Protein AF-A0A2E1S8L3-F1 (afdb_monomer)

Nearest PDB structures (foldseek):
  4zlh-assembly1_A  TM=7.257E-01  e=9.910E-01  Escherichia coli O157:H7
  4i17-assembly1_A  TM=7.082E-01  e=2.226E+00  Bacteroides fragilis NCTC 9343
  9g8o-assembly1_B  TM=4.522E-01  e=8.430E-01  Homo sapiens
  8r0a-assembly1_N  TM=4.549E-01  e=4.252E+00  Homo sapiens

pLDDT: mean 93.47, std 6.81, range [60.38, 98.62]

Mean predicted aligned error: 7.12 Å

Sequence (166 aa):
MENEEKISFLKTLIVFYENNKTTLVVLATIVVLSILSLNYLNYHKKNENIKISEKYVKAGIYLTLNKKKDSRAILKEIIESHNKFYSILSLNTIIDNNLEKNNEEVLKLFEIVENTSKEKEQNNLIKLKKALFLIKISREEEGKIILNEIVSDDSIWKETASEILE

Radius of gyration: 27.08 Å; Cα contacts (8 Å, |Δi|>4): 135; chains: 1; bounding box: 54×27×84 Å

Foldseek 3Di:
DVVVVVVVVVVVVVVVCVVCVVVVVVVVVVVVVVVVVVVVVVVVVVVVVVVLVVLQVVLVVCVVVVVLVSSLVSLVVSLVVLDLPSLVVSLCVCVVSVSDPDLVVSVVSLVSNLVSDDDPQVNLVSLQVSLVSCVVVVNNVVSLVSLVVQLVDPYPCNVVSVVVND

Solvent-accessible surface area (backbone atoms only — not comparable to full-atom values): 8922 Å² total; per-residue (Å²): 105,77,70,55,53,53,54,50,52,52,51,53,51,51,55,51,44,69,78,38,45,68,61,52,53,53,52,51,50,51,53,53,52,51,54,52,50,54,52,51,54,51,52,53,56,51,53,50,52,51,55,52,50,53,46,52,52,51,23,50,52,26,47,78,70,68,36,47,69,63,15,42,52,47,32,51,55,39,34,76,63,53,38,72,62,57,14,53,52,27,52,50,52,35,58,80,65,61,56,65,84,53,65,70,59,54,52,52,51,49,54,52,40,51,74,42,46,85,48,70,67,62,33,51,52,52,48,50,52,49,18,55,50,29,40,75,71,75,38,43,70,64,12,50,53,50,29,51,55,40,47,75,38,103,44,94,56,18,64,63,32,48,65,72,71,110

Secondary structure (DSSP, 8-state):
-HHHHHHHHHHHHHHHHHHHHHHHHHHHHHHHHHHHHHHHHHHHHHHHHHHHHHHHHHHHHHHHTT-HHHHHHHHHHHHHTT-TTHHHHHHHHHHHTT----HHHHHHHHHHHHTT--SHHHHHHHHHHHHHHHHHTT-HHHHHHHHHHHHTS--TTHHHHHHHH-

Structure (mmCIF, N/CA/C/O backbone):
data_AF-A0A2E1S8L3-F1
#
_entry.id   AF-A0A2E1S8L3-F1
#
loop_
_atom_site.group_PDB
_atom_site.id
_atom_site.type_symbol
_atom_site.label_atom_id
_atom_site.label_alt_id
_atom_site.label_comp_id
_atom_site.label_asym_id
_atom_site.label_entity_id
_atom_site.label_seq_id
_atom_site.pdbx_PDB_ins_code
_atom_site.Cartn_x
_atom_site.Cartn_y
_atom_site.Cartn_z
_atom_site.occupancy
_atom_site.B_iso_or_equiv
_atom_site.auth_seq_id
_atom_site.auth_comp_id
_atom_site.auth_asym_id
_atom_site.auth_atom_id
_atom_site.pdbx_PDB_model_num
ATOM 1 N N . MET A 1 1 ? 8.941 -5.099 -66.841 1.00 60.38 1 MET A N 1
ATOM 2 C CA . MET A 1 1 ? 8.130 -4.269 -65.924 1.00 60.38 1 MET A CA 1
ATOM 3 C C . MET A 1 1 ? 8.388 -4.594 -64.453 1.00 60.38 1 MET A C 1
ATOM 5 O O . MET A 1 1 ? 9.184 -3.879 -63.869 1.00 60.38 1 MET A O 1
ATOM 9 N N . GLU A 1 2 ? 7.859 -5.672 -63.852 1.00 63.06 2 GLU A N 1
ATOM 10 C CA . GLU A 1 2 ? 8.008 -5.902 -62.388 1.00 63.06 2 GLU A CA 1
ATOM 11 C C . GLU A 1 2 ? 9.474 -6.047 -61.913 1.00 63.06 2 GLU A C 1
ATOM 13 O O . GLU A 1 2 ? 9.872 -5.502 -60.884 1.00 63.06 2 GLU A O 1
ATOM 18 N N . ASN A 1 3 ? 10.320 -6.736 -62.688 1.00 67.81 3 ASN A N 1
ATOM 19 C CA . ASN A 1 3 ? 11.750 -6.858 -62.373 1.00 67.81 3 ASN A CA 1
ATOM 20 C C . ASN A 1 3 ? 12.531 -5.549 -62.575 1.00 67.81 3 ASN A C 1
ATOM 22 O O . ASN A 1 3 ? 13.513 -5.315 -61.879 1.00 67.81 3 ASN A O 1
ATOM 26 N N . GLU A 1 4 ? 12.107 -4.688 -63.500 1.00 73.00 4 GLU A N 1
ATOM 27 C CA . GLU A 1 4 ? 12.782 -3.409 -63.765 1.00 73.00 4 GLU A CA 1
ATOM 28 C C . GLU A 1 4 ? 12.484 -2.386 -62.663 1.00 73.00 4 GLU A C 1
ATOM 30 O O . GLU A 1 4 ? 13.396 -1.684 -62.227 1.00 73.00 4 GLU A O 1
ATOM 35 N N . GLU A 1 5 ? 11.254 -2.367 -62.137 1.00 75.44 5 GLU A N 1
ATOM 36 C CA . GLU A 1 5 ? 10.894 -1.564 -60.960 1.00 75.44 5 GLU A CA 1
ATOM 37 C C . GLU A 1 5 ? 11.660 -2.003 -59.707 1.00 75.44 5 GLU A C 1
ATOM 39 O O . GLU A 1 5 ? 12.216 -1.160 -59.002 1.00 75.44 5 GLU A O 1
ATOM 44 N N . LYS A 1 6 ? 11.780 -3.316 -59.456 1.00 74.44 6 LYS A N 1
ATOM 45 C CA . LYS A 1 6 ? 12.584 -3.834 -58.333 1.00 74.44 6 LYS A CA 1
ATOM 46 C C . LYS A 1 6 ? 14.056 -3.426 -58.452 1.00 74.44 6 LYS A C 1
ATOM 48 O O . LYS A 1 6 ? 14.652 -2.993 -57.467 1.00 74.44 6 LYS A O 1
ATOM 53 N N . ILE A 1 7 ? 14.641 -3.511 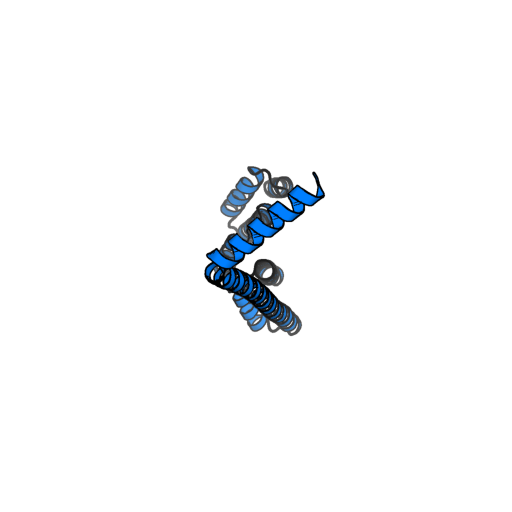-59.648 1.00 78.81 7 ILE A N 1
ATOM 54 C CA . ILE A 1 7 ? 16.035 -3.102 -59.897 1.00 78.81 7 ILE A CA 1
ATOM 55 C C . ILE A 1 7 ? 16.2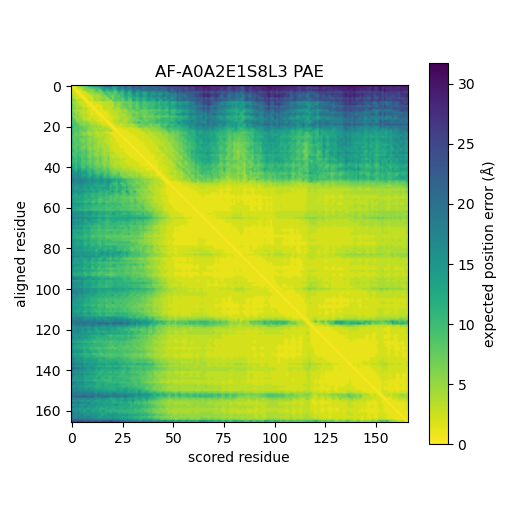16 -1.586 -59.704 1.00 78.81 7 ILE A C 1
ATOM 57 O O . ILE A 1 7 ? 17.219 -1.157 -59.129 1.00 78.81 7 ILE A O 1
ATOM 61 N N . SER A 1 8 ? 15.255 -0.773 -60.150 1.00 79.88 8 SER A N 1
ATOM 62 C CA . SER A 1 8 ? 15.247 0.681 -59.942 1.00 79.88 8 SER A CA 1
ATOM 63 C C . SER A 1 8 ? 15.186 1.041 -58.455 1.00 79.88 8 SER A C 1
ATOM 65 O O . SER A 1 8 ? 16.007 1.824 -57.975 1.00 79.88 8 SER A O 1
ATOM 67 N N . PHE A 1 9 ? 14.282 0.409 -57.709 1.00 81.25 9 PHE A N 1
ATOM 68 C CA . PHE A 1 9 ? 14.134 0.617 -56.272 1.00 81.25 9 PHE A CA 1
ATOM 69 C C . PHE A 1 9 ? 15.415 0.267 -55.497 1.00 81.25 9 PHE A C 1
ATOM 71 O O . PHE A 1 9 ? 15.861 1.039 -54.646 1.00 81.25 9 PHE A O 1
ATOM 78 N N . LEU A 1 10 ? 16.063 -0.853 -55.840 1.00 83.69 10 LEU A N 1
ATOM 79 C CA . LEU A 1 10 ? 17.333 -1.265 -55.233 1.00 83.69 10 LEU A CA 1
ATOM 80 C C . LEU A 1 10 ? 18.462 -0.259 -55.498 1.00 83.69 10 LEU A C 1
ATOM 82 O O . LEU A 1 10 ? 19.220 0.059 -54.584 1.00 83.69 10 LEU A O 1
ATOM 86 N N . LYS A 1 11 ? 18.563 0.290 -56.716 1.00 84.38 11 LYS A N 1
ATOM 87 C CA . LYS A 1 11 ? 19.553 1.337 -57.030 1.00 84.38 11 LYS A CA 1
ATOM 88 C C . LYS A 1 11 ? 19.322 2.602 -56.204 1.00 84.38 11 LYS A C 1
ATOM 90 O O . LYS A 1 11 ? 20.280 3.159 -55.675 1.00 84.38 11 LYS A O 1
ATOM 95 N N . THR A 1 12 ? 18.067 3.018 -56.043 1.00 84.81 12 THR A N 1
ATOM 96 C CA . THR A 1 12 ? 17.707 4.179 -55.214 1.00 84.81 12 THR A CA 1
ATOM 97 C C . THR A 1 12 ? 18.083 3.965 -53.745 1.00 84.81 12 THR A C 1
ATOM 99 O O . THR A 1 12 ? 18.622 4.873 -53.114 1.00 84.81 12 THR A O 1
ATOM 102 N N . LEU A 1 13 ? 17.883 2.755 -53.210 1.00 82.69 13 LEU A N 1
ATOM 103 C CA . LEU A 1 13 ? 18.305 2.392 -51.852 1.00 82.69 13 LEU A CA 1
ATOM 104 C C . LEU A 1 13 ? 19.826 2.438 -51.665 1.00 82.69 13 LEU A C 1
ATOM 106 O O . LEU A 1 13 ? 20.293 2.918 -50.633 1.00 82.69 13 LEU A O 1
ATOM 110 N N . ILE A 1 14 ? 20.596 1.968 -52.650 1.00 85.00 14 ILE A N 1
ATOM 111 C CA . ILE A 1 14 ? 22.066 1.991 -52.598 1.00 85.00 14 ILE A CA 1
ATOM 112 C C . ILE A 1 14 ? 22.574 3.437 -52.562 1.00 85.00 14 ILE A C 1
ATOM 114 O O . ILE A 1 14 ? 23.345 3.787 -51.671 1.00 85.00 14 ILE A O 1
ATOM 118 N N . VAL A 1 15 ? 22.080 4.296 -53.460 1.00 85.75 15 VAL A N 1
ATOM 119 C CA . VAL A 1 15 ? 22.450 5.724 -53.490 1.00 85.75 15 VAL A CA 1
ATOM 120 C C . VAL A 1 15 ? 22.061 6.421 -52.182 1.00 85.75 15 VAL A C 1
ATOM 122 O O . VAL A 1 15 ? 22.825 7.224 -51.645 1.00 85.75 15 VAL A O 1
ATOM 125 N N . PHE A 1 16 ? 20.894 6.091 -51.623 1.00 83.69 16 PHE A N 1
ATOM 126 C CA . PHE A 1 16 ? 20.459 6.626 -50.335 1.00 83.69 16 PHE A CA 1
ATOM 127 C C . PHE A 1 16 ? 21.372 6.190 -49.177 1.00 83.69 16 PHE A C 1
ATOM 129 O O . PHE A 1 16 ? 21.717 7.022 -48.334 1.00 83.69 16 PHE A O 1
ATOM 136 N N . TYR A 1 17 ? 21.781 4.917 -49.141 1.00 84.19 17 TYR A N 1
ATOM 137 C CA . TYR A 1 17 ? 22.707 4.395 -48.135 1.00 84.19 17 TYR A CA 1
ATOM 138 C C . TYR A 1 17 ? 24.078 5.069 -48.220 1.00 84.19 17 TYR A C 1
ATOM 140 O O . TYR A 1 17 ? 24.609 5.486 -47.192 1.00 84.19 17 TYR A O 1
ATOM 148 N N . GLU A 1 18 ? 24.637 5.219 -49.423 1.00 83.88 18 GLU A N 1
ATOM 149 C CA . GLU A 1 18 ? 25.948 5.851 -49.613 1.00 83.88 18 GLU A CA 1
ATOM 150 C C . GLU A 1 18 ? 25.944 7.322 -49.186 1.00 83.88 18 GLU A C 1
ATOM 152 O O . GLU A 1 18 ? 26.833 7.744 -48.444 1.00 83.88 18 GLU A O 1
ATOM 157 N N . ASN A 1 19 ? 24.900 8.072 -49.550 1.00 89.62 19 ASN A N 1
ATOM 158 C CA . ASN A 1 19 ? 24.783 9.492 -49.211 1.00 89.62 19 ASN A CA 1
ATOM 159 C C . ASN A 1 19 ? 24.536 9.748 -47.713 1.00 89.62 19 ASN A C 1
ATOM 161 O O . ASN A 1 19 ? 24.892 10.811 -47.210 1.00 89.62 19 ASN A O 1
ATOM 165 N N . ASN A 1 20 ? 23.938 8.793 -46.989 1.00 89.31 20 ASN A N 1
ATOM 166 C CA . ASN A 1 20 ? 23.521 8.968 -45.588 1.00 89.31 20 ASN A CA 1
ATOM 167 C C . ASN A 1 20 ? 24.220 8.011 -44.608 1.00 89.31 20 ASN A C 1
ATOM 169 O O . ASN A 1 20 ? 23.778 7.865 -43.466 1.00 89.31 20 ASN A O 1
ATOM 173 N N . LYS A 1 21 ? 25.312 7.358 -45.026 1.00 86.19 21 LYS A N 1
ATOM 174 C CA . LYS A 1 21 ? 25.967 6.264 -44.291 1.00 86.19 21 LYS A CA 1
ATOM 175 C C . LYS A 1 21 ? 26.261 6.596 -42.824 1.00 86.19 21 LYS A C 1
ATOM 177 O O . LYS A 1 21 ? 25.939 5.803 -41.943 1.00 86.19 21 LYS A O 1
ATOM 182 N N . THR A 1 22 ? 26.828 7.770 -42.545 1.00 87.75 22 THR A N 1
ATOM 183 C CA . THR A 1 22 ? 27.160 8.200 -41.174 1.00 87.75 22 THR A CA 1
ATOM 184 C C . THR A 1 22 ? 25.906 8.390 -40.322 1.00 87.75 22 THR A C 1
ATOM 186 O O . THR A 1 22 ? 25.843 7.882 -39.205 1.00 87.75 22 THR A O 1
ATOM 189 N N . THR A 1 23 ? 24.881 9.058 -40.860 1.00 89.62 23 THR A N 1
ATOM 190 C CA . THR A 1 23 ? 23.597 9.269 -40.174 1.00 89.62 23 THR A CA 1
ATOM 191 C C . THR A 1 23 ? 22.910 7.941 -39.864 1.00 89.62 23 THR A C 1
ATOM 193 O O . THR A 1 23 ? 22.410 7.757 -38.758 1.00 89.62 23 THR A O 1
ATOM 196 N N . LEU A 1 24 ? 22.941 6.986 -40.801 1.00 90.62 24 LEU A N 1
ATOM 197 C CA . LEU A 1 24 ? 22.378 5.648 -40.606 1.00 90.62 24 LEU A CA 1
ATOM 198 C C . LEU A 1 24 ? 23.114 4.863 -39.512 1.00 90.62 24 LEU A C 1
ATOM 200 O O . LEU A 1 24 ? 22.463 4.221 -38.691 1.00 90.62 24 LEU A O 1
ATOM 204 N N . VAL A 1 25 ? 24.448 4.947 -39.451 1.00 91.81 25 VAL A N 1
ATOM 205 C CA . VAL A 1 25 ? 25.243 4.310 -38.384 1.00 91.81 25 VAL A CA 1
ATOM 206 C C . VAL A 1 25 ? 24.945 4.935 -37.018 1.00 91.81 25 VAL A C 1
ATOM 208 O O . VAL A 1 25 ? 24.759 4.206 -36.040 1.00 91.81 25 VAL A O 1
ATOM 211 N N . VAL A 1 26 ? 24.845 6.265 -36.934 1.00 94.19 26 VAL A N 1
ATOM 212 C CA . VAL A 1 26 ? 24.477 6.962 -35.689 1.00 94.19 26 VAL A CA 1
ATOM 213 C C . VAL A 1 26 ? 23.071 6.559 -35.243 1.00 94.19 26 VAL A C 1
ATOM 215 O O . VAL A 1 26 ? 22.882 6.195 -34.084 1.00 94.19 26 VAL A O 1
ATOM 218 N N . LEU A 1 27 ? 22.102 6.543 -36.161 1.00 94.12 27 LEU A N 1
ATOM 219 C CA . LEU A 1 27 ? 20.727 6.142 -35.867 1.00 94.12 27 LEU A CA 1
ATOM 220 C C . LEU A 1 27 ? 20.653 4.685 -35.389 1.00 94.12 27 LEU A C 1
ATOM 222 O O . LEU A 1 27 ? 20.030 4.410 -34.366 1.00 94.12 27 LEU A O 1
ATOM 226 N N . ALA A 1 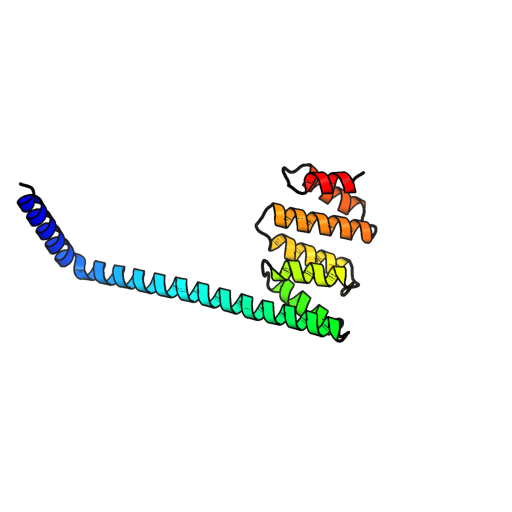28 ? 21.341 3.762 -36.067 1.00 93.31 28 ALA A N 1
ATOM 227 C CA . ALA A 1 28 ? 21.420 2.364 -35.647 1.00 93.31 28 ALA A CA 1
ATOM 228 C C . ALA A 1 28 ? 22.035 2.222 -34.244 1.00 93.31 28 ALA A C 1
ATOM 230 O O . ALA A 1 28 ? 21.533 1.456 -33.422 1.00 93.31 28 ALA A O 1
ATOM 231 N N . THR A 1 29 ? 23.073 3.006 -33.941 1.00 94.81 29 THR A N 1
ATOM 232 C CA . THR A 1 29 ? 23.710 3.020 -32.615 1.00 94.81 29 THR A CA 1
ATOM 233 C C . THR A 1 29 ? 22.738 3.497 -31.536 1.00 94.81 29 THR A C 1
ATOM 235 O O . THR A 1 29 ? 22.632 2.864 -30.487 1.00 94.81 29 THR A O 1
ATOM 238 N N . ILE A 1 30 ? 21.981 4.567 -31.802 1.00 96.62 30 ILE A N 1
ATOM 239 C CA . ILE A 1 30 ? 20.952 5.074 -30.883 1.00 96.62 30 ILE A CA 1
ATOM 240 C C . ILE A 1 30 ? 19.895 3.999 -30.625 1.00 96.62 30 ILE A C 1
ATOM 242 O O . ILE A 1 30 ? 19.576 3.741 -29.467 1.00 96.62 30 ILE A O 1
ATOM 246 N N . VAL A 1 31 ? 19.406 3.320 -31.669 1.00 96.44 31 VAL A N 1
ATOM 247 C CA . VAL A 1 31 ? 18.411 2.242 -31.534 1.00 96.44 31 VAL A CA 1
ATOM 248 C C . VAL A 1 31 ? 18.937 1.108 -30.649 1.00 96.44 31 VAL A C 1
ATOM 250 O O . VAL A 1 31 ? 18.232 0.668 -29.740 1.00 96.44 31 VAL A O 1
ATOM 253 N N . VAL A 1 32 ? 20.183 0.666 -30.853 1.00 96.88 32 VAL A N 1
ATOM 254 C CA . VAL A 1 32 ? 20.806 -0.377 -30.017 1.00 96.88 32 VAL A CA 1
ATOM 255 C C . VAL A 1 32 ? 20.913 0.077 -28.558 1.00 96.88 32 VAL A C 1
ATOM 257 O O . VAL A 1 32 ? 20.529 -0.669 -27.655 1.00 96.88 32 VAL A O 1
ATOM 260 N N . LEU A 1 33 ? 21.371 1.308 -28.310 1.00 96.69 33 LEU A N 1
ATOM 261 C CA . LEU A 1 33 ? 21.463 1.863 -26.957 1.00 96.69 33 LEU A CA 1
ATOM 262 C C . LEU A 1 33 ? 20.088 1.988 -26.288 1.00 96.69 33 LEU A C 1
ATOM 264 O O . LEU A 1 33 ? 19.958 1.667 -25.105 1.00 96.69 33 LEU A O 1
ATOM 268 N N . SER A 1 34 ? 19.050 2.387 -27.029 1.00 95.06 34 SER A N 1
ATOM 269 C CA . SER A 1 34 ? 17.676 2.438 -26.522 1.00 95.06 34 SER A CA 1
ATOM 270 C C . SER A 1 34 ? 17.178 1.053 -26.103 1.00 95.06 34 SER A C 1
ATOM 272 O O . SER A 1 34 ? 16.623 0.914 -25.014 1.00 95.06 34 SER A O 1
ATOM 274 N N . ILE A 1 35 ? 17.427 0.012 -26.905 1.00 95.88 35 ILE A N 1
ATOM 275 C CA . ILE A 1 35 ? 17.039 -1.367 -26.565 1.00 95.88 35 ILE A CA 1
ATOM 276 C C . ILE A 1 35 ? 17.762 -1.840 -25.296 1.00 95.88 35 ILE A C 1
ATOM 278 O O . ILE A 1 35 ? 17.126 -2.395 -24.397 1.00 95.88 35 ILE A O 1
ATOM 282 N N . LEU A 1 36 ? 19.074 -1.609 -25.189 1.00 95.75 36 LEU A N 1
ATOM 283 C CA . LEU A 1 36 ? 19.850 -1.977 -23.997 1.00 95.75 36 LEU A CA 1
ATOM 284 C C . LEU A 1 36 ? 19.349 -1.242 -22.746 1.00 95.75 36 LEU A C 1
ATOM 286 O O . LEU A 1 36 ? 19.168 -1.864 -21.698 1.00 95.75 36 LEU A O 1
ATOM 290 N N . SER A 1 37 ? 19.061 0.055 -22.869 1.00 93.88 37 SER A N 1
ATOM 291 C CA . SER A 1 37 ? 18.528 0.878 -21.780 1.00 93.88 37 SER A CA 1
ATOM 292 C C . SER A 1 37 ? 17.172 0.365 -21.283 1.00 93.88 37 SER A C 1
ATOM 294 O O . SER A 1 37 ? 16.997 0.162 -20.081 1.00 93.88 37 SER A O 1
ATOM 296 N N . LEU A 1 38 ? 16.236 0.058 -22.189 1.00 94.00 38 LEU A N 1
ATOM 297 C CA . LEU A 1 38 ? 14.923 -0.489 -21.825 1.00 94.00 38 LEU A CA 1
ATOM 298 C C . LEU A 1 38 ? 15.039 -1.829 -21.081 1.00 94.00 38 LEU A C 1
ATOM 300 O O . LEU A 1 38 ? 14.354 -2.047 -20.079 1.00 94.00 38 LEU A O 1
ATOM 304 N N . ASN A 1 39 ? 15.934 -2.715 -21.529 1.00 92.62 39 ASN A N 1
ATOM 305 C CA . ASN A 1 39 ? 16.183 -3.991 -20.854 1.00 92.62 39 ASN A CA 1
ATOM 306 C C . ASN A 1 39 ? 16.789 -3.800 -19.458 1.00 92.62 39 ASN A C 1
ATOM 308 O O . ASN A 1 39 ? 16.339 -4.441 -18.505 1.00 92.62 39 ASN A O 1
ATOM 312 N N . TYR A 1 40 ? 17.759 -2.895 -19.317 1.00 92.94 40 TYR A N 1
ATOM 313 C CA . TYR A 1 40 ? 18.359 -2.568 -18.025 1.00 92.94 40 TYR A CA 1
ATOM 314 C C . TYR A 1 40 ? 17.320 -2.023 -17.032 1.00 92.94 40 TYR A C 1
ATOM 316 O O . TYR A 1 40 ? 17.254 -2.490 -15.893 1.00 92.94 40 TYR A O 1
ATOM 324 N N . LEU A 1 41 ? 16.455 -1.101 -17.469 1.00 88.81 41 LEU A N 1
ATOM 325 C CA . LEU A 1 41 ? 15.378 -0.549 -16.639 1.00 88.81 41 LEU A CA 1
ATOM 326 C C . LEU A 1 41 ? 14.404 -1.638 -16.164 1.00 88.81 41 LEU A C 1
ATOM 328 O O . LEU A 1 41 ? 14.041 -1.683 -14.986 1.00 88.81 41 LEU A O 1
ATOM 332 N N . ASN A 1 42 ? 14.019 -2.556 -17.055 1.00 85.19 42 ASN A N 1
ATOM 333 C CA . ASN A 1 42 ? 13.151 -3.681 -16.706 1.00 85.19 42 ASN A CA 1
ATOM 334 C C . ASN A 1 42 ? 13.811 -4.633 -15.700 1.00 85.19 42 ASN A C 1
ATOM 336 O O . ASN A 1 42 ? 13.165 -5.059 -14.737 1.00 85.19 42 ASN A O 1
ATOM 340 N N . TYR A 1 43 ? 15.094 -4.944 -15.890 1.00 86.94 43 TYR A N 1
ATOM 341 C CA . TYR A 1 43 ? 15.858 -5.779 -14.966 1.00 86.94 43 TYR A CA 1
ATOM 342 C C . TYR A 1 43 ? 15.959 -5.141 -13.576 1.00 86.94 43 TYR A C 1
ATOM 344 O O . TYR A 1 43 ? 15.679 -5.798 -12.571 1.00 86.94 43 TYR A O 1
ATOM 352 N N . HIS A 1 44 ? 16.283 -3.847 -13.519 1.00 84.19 44 HIS A N 1
ATOM 353 C CA . HIS A 1 44 ? 16.378 -3.100 -12.267 1.00 84.19 44 HIS A CA 1
ATOM 354 C C . HIS A 1 44 ? 15.059 -3.143 -11.485 1.00 84.19 44 HIS A C 1
ATOM 356 O O . HIS A 1 44 ? 15.035 -3.551 -10.323 1.00 84.19 44 HIS A O 1
ATOM 362 N N . LYS A 1 45 ? 13.939 -2.835 -12.152 1.00 81.38 45 LYS A N 1
ATOM 363 C CA . LYS A 1 45 ? 12.598 -2.861 -11.549 1.00 81.38 45 LYS A CA 1
ATOM 364 C C . LYS A 1 45 ? 12.200 -4.253 -11.046 1.00 81.38 45 LYS A C 1
ATOM 366 O O . LYS A 1 45 ? 11.559 -4.383 -10.002 1.00 81.38 45 LYS A O 1
ATOM 371 N N . LYS A 1 46 ? 12.571 -5.315 -11.772 1.00 83.81 46 LYS A N 1
ATOM 372 C CA . LYS A 1 46 ? 12.339 -6.699 -11.330 1.00 83.81 46 LYS A CA 1
ATOM 373 C C . LYS A 1 46 ? 13.128 -7.009 -10.057 1.00 83.81 46 LYS A C 1
ATOM 375 O O . LYS A 1 46 ? 12.568 -7.590 -9.132 1.00 83.81 46 LYS A O 1
ATOM 380 N N . ASN A 1 47 ? 14.391 -6.598 -9.998 1.00 87.00 47 ASN A N 1
ATOM 381 C CA . ASN A 1 47 ? 15.253 -6.839 -8.845 1.00 87.00 47 ASN A CA 1
ATOM 382 C C . ASN A 1 47 ? 14.777 -6.090 -7.588 1.00 87.00 47 ASN A C 1
ATOM 384 O O . ASN A 1 47 ? 14.830 -6.634 -6.488 1.00 87.00 47 ASN A O 1
ATOM 388 N N . GLU A 1 48 ? 14.256 -4.870 -7.739 1.00 86.38 48 GLU A N 1
ATOM 389 C CA . GLU A 1 48 ? 13.627 -4.140 -6.630 1.00 86.38 48 GLU A CA 1
ATOM 390 C C . GLU A 1 48 ? 12.399 -4.871 -6.082 1.00 86.38 48 GLU A C 1
ATOM 392 O O . GLU A 1 48 ? 12.293 -5.064 -4.871 1.00 86.38 48 GLU A O 1
ATOM 397 N N . ASN A 1 49 ? 11.508 -5.355 -6.954 1.00 89.62 49 ASN A N 1
ATOM 398 C CA . ASN A 1 49 ? 10.343 -6.132 -6.521 1.00 89.62 49 ASN A CA 1
ATOM 399 C C . ASN A 1 49 ? 10.738 -7.419 -5.786 1.00 89.62 49 ASN A C 1
ATOM 401 O O . ASN A 1 49 ? 10.090 -7.765 -4.802 1.00 89.62 49 ASN A O 1
ATOM 405 N N . ILE A 1 50 ? 11.805 -8.101 -6.222 1.00 93.50 50 ILE A N 1
ATOM 406 C CA . ILE A 1 50 ? 12.333 -9.283 -5.525 1.00 93.50 50 ILE A CA 1
ATOM 407 C C . ILE A 1 50 ? 12.764 -8.901 -4.106 1.00 93.50 50 ILE A C 1
ATOM 409 O O . ILE A 1 50 ? 12.271 -9.490 -3.146 1.00 93.50 50 ILE A O 1
ATOM 413 N N . LYS A 1 51 ? 13.575 -7.850 -3.945 1.00 95.00 51 LYS A N 1
ATOM 414 C CA . LYS A 1 51 ? 14.020 -7.390 -2.618 1.00 95.00 51 LYS A CA 1
ATOM 415 C C . LYS A 1 51 ? 12.853 -7.003 -1.706 1.00 95.00 51 LYS A C 1
ATOM 417 O O . LYS A 1 51 ? 12.862 -7.332 -0.522 1.00 95.00 51 LYS A O 1
ATOM 422 N N . ILE A 1 52 ? 11.841 -6.312 -2.235 1.00 96.88 52 ILE A N 1
ATOM 423 C CA . ILE A 1 52 ? 10.644 -5.951 -1.461 1.00 96.88 52 ILE A CA 1
ATOM 424 C C . ILE A 1 52 ? 9.836 -7.201 -1.081 1.00 96.88 52 ILE A C 1
ATOM 426 O O . ILE A 1 52 ? 9.374 -7.302 0.056 1.00 96.88 52 ILE A O 1
ATOM 430 N N . SER A 1 53 ? 9.722 -8.183 -1.979 1.00 97.00 53 SER A N 1
ATOM 431 C CA . SER A 1 53 ? 9.048 -9.451 -1.680 1.00 97.00 53 SER A CA 1
ATOM 432 C C . SER A 1 53 ? 9.739 -10.231 -0.559 1.00 97.00 53 SER A C 1
ATOM 434 O O . SER A 1 53 ? 9.074 -10.713 0.356 1.00 97.00 53 SER A O 1
ATOM 436 N N . GLU A 1 54 ? 11.074 -10.280 -0.563 1.00 97.50 54 GLU A N 1
ATOM 437 C CA . GLU A 1 54 ? 11.871 -10.925 0.483 1.00 97.50 54 GLU A CA 1
ATOM 438 C C . GLU A 1 54 ? 11.692 -10.223 1.833 1.00 97.50 54 GLU A C 1
ATOM 440 O O . GLU A 1 54 ? 11.530 -10.886 2.861 1.00 97.50 54 GLU A O 1
ATOM 445 N N . LYS A 1 55 ? 11.650 -8.881 1.842 1.00 98.12 55 LYS A N 1
ATOM 446 C CA . LYS A 1 55 ? 11.316 -8.103 3.044 1.00 98.12 55 LYS A CA 1
ATOM 447 C C . LYS A 1 55 ? 9.924 -8.453 3.564 1.00 98.12 55 LYS A C 1
ATOM 449 O O . LYS A 1 55 ? 9.778 -8.695 4.760 1.00 98.12 55 LYS A O 1
ATOM 454 N N . TYR A 1 56 ? 8.923 -8.532 2.689 1.00 98.38 56 TYR A N 1
ATOM 455 C CA . TYR A 1 56 ? 7.558 -8.876 3.088 1.00 98.38 56 TYR A CA 1
ATOM 456 C C . TYR A 1 56 ? 7.489 -10.276 3.719 1.00 98.38 56 TYR A C 1
ATOM 458 O O . TYR A 1 56 ? 6.947 -10.441 4.813 1.00 98.38 56 TYR A O 1
ATOM 466 N N . VAL A 1 57 ? 8.131 -11.270 3.096 1.00 98.44 57 VAL A N 1
ATOM 467 C CA . VAL A 1 57 ? 8.241 -12.632 3.650 1.00 98.44 57 VAL A CA 1
ATOM 468 C C . VAL A 1 57 ? 8.947 -12.617 5.009 1.00 98.44 57 VAL A C 1
ATOM 470 O O . VAL A 1 57 ? 8.463 -13.222 5.967 1.00 98.44 57 VAL A O 1
ATOM 473 N N . LYS A 1 58 ? 10.054 -11.878 5.138 1.00 98.50 58 LYS A N 1
ATOM 474 C CA . LYS A 1 58 ? 10.788 -11.730 6.403 1.00 98.50 58 LYS A CA 1
ATOM 475 C C . LYS A 1 58 ? 9.931 -11.098 7.502 1.00 98.50 58 LYS A C 1
ATOM 477 O O . LYS A 1 58 ? 9.986 -11.550 8.646 1.00 98.50 58 LYS A O 1
ATOM 482 N N . ALA A 1 59 ? 9.122 -10.093 7.173 1.00 98.50 59 ALA A N 1
ATOM 483 C CA . ALA A 1 59 ? 8.179 -9.500 8.114 1.00 98.50 59 ALA A CA 1
ATOM 484 C C . ALA A 1 59 ? 7.133 -10.519 8.589 1.00 98.50 59 ALA A C 1
ATOM 486 O O . ALA A 1 59 ? 6.830 -10.556 9.784 1.00 98.50 59 ALA A O 1
ATOM 487 N N . GLY A 1 60 ? 6.642 -11.377 7.689 1.00 98.19 60 GLY A N 1
ATOM 488 C CA . GLY A 1 60 ? 5.772 -12.507 8.026 1.00 98.19 60 GLY A CA 1
ATOM 489 C C . GLY A 1 60 ? 6.442 -13.497 8.983 1.00 98.19 60 GLY A C 1
ATOM 490 O O . GLY A 1 60 ? 5.867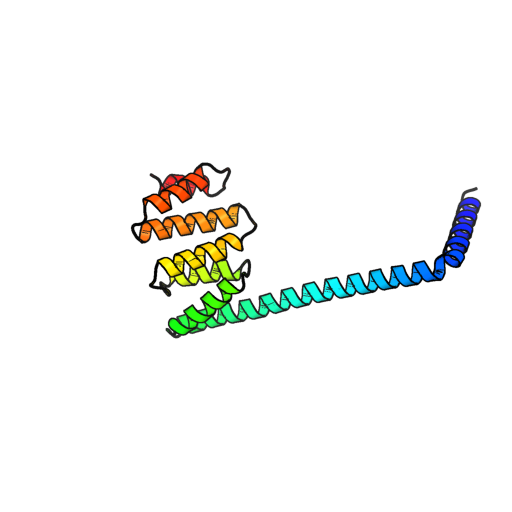 -13.839 10.014 1.00 98.19 60 GLY A O 1
ATOM 491 N N . ILE A 1 61 ? 7.699 -13.878 8.725 1.00 98.56 61 ILE A N 1
ATOM 492 C CA . ILE A 1 61 ? 8.481 -14.730 9.640 1.00 98.56 61 ILE A CA 1
ATOM 493 C C . ILE A 1 61 ? 8.584 -14.072 11.024 1.00 98.56 61 ILE A C 1
ATOM 495 O O . ILE A 1 61 ? 8.332 -14.718 12.040 1.00 98.56 61 ILE A O 1
ATOM 499 N N . TYR A 1 62 ? 8.881 -12.775 11.099 1.00 98.56 62 TYR A N 1
ATOM 500 C CA . TYR A 1 62 ? 8.918 -12.066 12.379 1.00 98.56 62 TYR A CA 1
ATOM 501 C C . TYR A 1 62 ? 7.572 -12.051 13.112 1.00 98.56 62 TYR A C 1
ATOM 503 O O . TYR A 1 62 ? 7.580 -12.143 14.340 1.00 98.56 62 TYR A O 1
ATOM 511 N N . LEU A 1 63 ? 6.431 -12.017 12.412 1.00 97.06 63 LEU A N 1
ATOM 512 C CA . LEU A 1 63 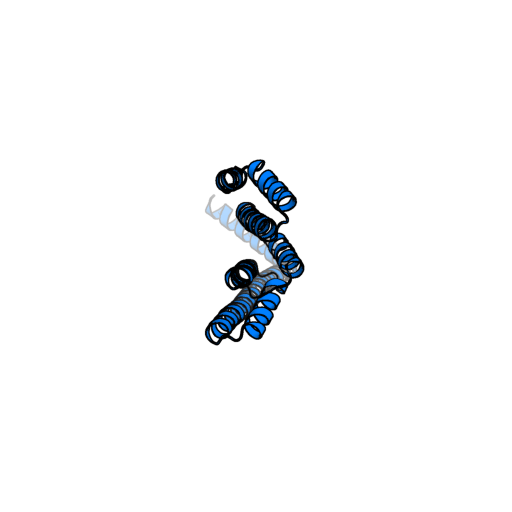? 5.120 -12.190 13.056 1.00 97.06 63 LEU 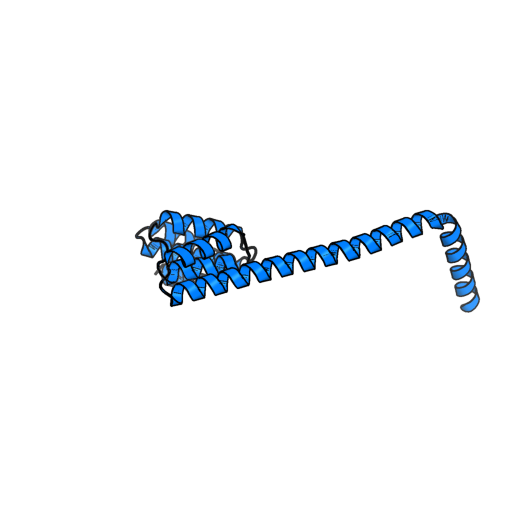A CA 1
ATOM 513 C C . LEU A 1 63 ? 4.974 -13.570 13.682 1.00 97.06 63 LEU A C 1
ATOM 515 O O . LEU A 1 63 ? 4.584 -13.658 14.845 1.00 97.06 63 LEU A O 1
ATOM 519 N N . THR A 1 64 ? 5.343 -14.628 12.954 1.00 97.44 64 THR A N 1
ATOM 520 C CA . THR A 1 64 ? 5.262 -16.005 13.475 1.00 97.44 64 THR A CA 1
ATOM 521 C C . THR A 1 64 ? 6.151 -16.216 14.703 1.00 97.44 64 THR A C 1
ATOM 523 O O . THR A 1 64 ? 5.779 -16.940 15.619 1.00 97.44 64 THR A O 1
ATOM 526 N N . LEU A 1 65 ? 7.284 -15.510 14.777 1.00 98.06 65 LEU A N 1
ATOM 527 C CA . LEU A 1 65 ? 8.198 -15.514 15.925 1.00 98.06 65 LEU A CA 1
ATOM 528 C C . LEU A 1 65 ? 7.788 -14.535 17.044 1.00 98.06 65 LEU A C 1
ATOM 530 O O . LEU A 1 65 ? 8.577 -14.285 17.955 1.00 98.06 65 LEU A O 1
ATOM 534 N N . ASN A 1 66 ? 6.596 -13.934 16.968 1.00 97.06 66 ASN A N 1
ATOM 535 C CA . ASN A 1 66 ? 6.087 -12.906 17.885 1.00 97.06 66 ASN A CA 1
ATOM 536 C C . ASN A 1 66 ? 6.988 -11.654 18.017 1.00 97.06 66 ASN A C 1
ATOM 538 O O . ASN A 1 66 ? 6.867 -10.866 18.958 1.00 97.06 66 ASN A O 1
ATOM 542 N N . LYS A 1 67 ? 7.868 -11.408 17.040 1.00 98.25 67 LYS A N 1
ATOM 543 C CA . LYS A 1 67 ? 8.729 -10.219 16.941 1.00 98.25 67 LYS A CA 1
ATOM 544 C C . LYS A 1 67 ? 7.981 -9.065 16.270 1.00 98.25 67 LYS A C 1
ATOM 546 O O . LYS A 1 67 ? 8.363 -8.564 15.211 1.00 98.25 67 LYS A O 1
ATOM 551 N N . LYS A 1 68 ? 6.883 -8.626 16.894 1.00 97.56 68 LYS A N 1
ATOM 552 C CA . LYS A 1 68 ? 5.946 -7.644 16.312 1.00 97.56 68 LYS A CA 1
ATOM 553 C C . LYS A 1 68 ? 6.595 -6.303 15.958 1.00 97.56 68 LYS A C 1
ATOM 555 O O . LYS A 1 68 ? 6.259 -5.724 14.931 1.00 97.56 68 LYS A O 1
ATOM 560 N N . LYS A 1 69 ? 7.538 -5.819 16.778 1.00 97.88 69 LYS A N 1
ATOM 561 C CA . LYS A 1 69 ? 8.251 -4.553 16.526 1.00 97.88 69 LYS A CA 1
ATOM 562 C C . LYS A 1 69 ? 9.093 -4.622 15.248 1.00 97.88 69 LYS A C 1
ATOM 564 O O . LYS A 1 69 ? 9.043 -3.690 14.451 1.00 97.88 69 LYS A O 1
ATOM 569 N N . ASP A 1 70 ? 9.807 -5.729 15.049 1.00 98.19 70 ASP A N 1
ATOM 570 C CA . ASP A 1 70 ? 10.669 -5.927 13.881 1.00 98.19 70 ASP A CA 1
ATOM 571 C C . ASP A 1 70 ? 9.839 -6.113 12.611 1.00 98.19 70 ASP A C 1
ATOM 573 O O . ASP A 1 70 ? 10.139 -5.518 11.578 1.00 98.19 70 ASP A O 1
ATOM 577 N N . SER A 1 71 ? 8.753 -6.889 12.698 1.00 98.50 71 SER A N 1
ATOM 578 C CA . SER A 1 71 ? 7.808 -7.034 11.590 1.00 98.50 71 SER A CA 1
ATOM 579 C C . SER A 1 71 ? 7.217 -5.683 11.184 1.00 98.50 71 SER A C 1
ATOM 581 O O . SER A 1 71 ? 7.295 -5.302 10.019 1.00 98.50 71 SER A O 1
ATOM 583 N N . ARG A 1 72 ? 6.718 -4.905 12.156 1.00 98.50 72 ARG A N 1
ATOM 584 C CA . ARG A 1 72 ? 6.174 -3.566 11.905 1.00 98.50 72 ARG A CA 1
ATOM 585 C C . ARG A 1 72 ? 7.178 -2.651 11.213 1.00 98.50 72 ARG A C 1
ATOM 587 O O . ARG A 1 72 ? 6.791 -1.947 10.289 1.00 98.50 72 ARG A O 1
ATOM 594 N N . ALA A 1 73 ? 8.432 -2.641 11.663 1.00 98.50 73 ALA A N 1
ATOM 595 C CA . ALA A 1 73 ? 9.466 -1.795 11.072 1.00 98.50 73 ALA A CA 1
ATOM 596 C C . ALA A 1 73 ? 9.672 -2.120 9.585 1.00 98.50 73 ALA A C 1
ATOM 598 O O . ALA A 1 73 ? 9.655 -1.213 8.759 1.00 98.50 73 ALA A O 1
ATOM 599 N N . ILE A 1 74 ? 9.766 -3.408 9.238 1.00 98.44 74 ILE A N 1
ATOM 600 C CA . ILE A 1 74 ? 9.916 -3.838 7.842 1.00 98.44 74 ILE A CA 1
ATOM 601 C C . ILE A 1 74 ? 8.666 -3.504 7.017 1.00 98.44 74 ILE A C 1
ATOM 603 O O . ILE A 1 74 ? 8.782 -3.043 5.888 1.00 98.44 74 ILE A O 1
ATOM 607 N N . LEU A 1 75 ? 7.463 -3.710 7.559 1.00 98.62 75 LEU A N 1
ATOM 608 C CA . LEU A 1 75 ? 6.220 -3.413 6.838 1.00 98.62 75 LEU A CA 1
ATOM 609 C C . LEU A 1 75 ? 6.067 -1.912 6.555 1.00 98.62 75 LEU A C 1
ATOM 611 O O . LEU A 1 75 ? 5.637 -1.549 5.463 1.00 98.62 75 LEU A O 1
ATOM 615 N N . LYS A 1 76 ? 6.462 -1.040 7.492 1.00 98.44 76 LYS A N 1
ATOM 616 C CA . LYS A 1 76 ? 6.500 0.413 7.254 1.00 98.44 76 LYS A CA 1
ATOM 617 C C . LYS A 1 76 ? 7.516 0.786 6.176 1.00 98.44 76 LYS A C 1
ATOM 619 O O . LYS A 1 76 ? 7.166 1.518 5.260 1.00 98.44 76 LYS A O 1
ATOM 624 N N . GLU A 1 77 ? 8.712 0.201 6.219 1.00 97.94 77 GLU A N 1
ATOM 625 C CA . GLU A 1 77 ? 9.738 0.406 5.186 1.00 97.94 77 GLU A CA 1
ATOM 626 C C . GLU A 1 77 ? 9.232 0.001 3.787 1.00 97.94 77 GLU A C 1
ATOM 628 O O . GLU A 1 77 ? 9.508 0.662 2.786 1.00 97.94 77 GLU A O 1
ATOM 633 N N . ILE A 1 78 ? 8.448 -1.078 3.698 1.00 98.12 78 ILE A N 1
ATOM 634 C CA . ILE A 1 78 ? 7.817 -1.487 2.439 1.00 98.12 78 ILE A CA 1
ATOM 635 C C . ILE A 1 78 ? 6.785 -0.450 1.981 1.00 98.12 78 ILE A C 1
ATOM 637 O O . ILE A 1 78 ? 6.753 -0.125 0.794 1.00 98.12 78 ILE A O 1
ATOM 641 N N . ILE A 1 79 ? 5.962 0.087 2.885 1.00 97.88 79 ILE A N 1
ATOM 642 C CA . ILE A 1 79 ? 4.969 1.117 2.545 1.00 97.88 79 ILE A CA 1
ATOM 643 C C . ILE A 1 79 ? 5.660 2.375 2.005 1.00 97.88 79 ILE A C 1
ATOM 645 O O . ILE A 1 79 ? 5.293 2.836 0.925 1.00 97.88 79 ILE A O 1
ATOM 649 N N . GLU A 1 80 ? 6.709 2.843 2.683 1.00 96.75 80 GLU A N 1
ATOM 650 C CA . GLU A 1 80 ? 7.540 3.993 2.286 1.00 96.75 80 GLU A CA 1
ATOM 651 C C . GLU A 1 80 ? 8.269 3.785 0.948 1.00 96.75 80 GLU A C 1
ATOM 653 O O . GLU A 1 80 ? 8.602 4.748 0.264 1.00 96.75 80 GLU A O 1
ATOM 658 N N . SER A 1 81 ? 8.480 2.534 0.520 1.00 94.94 81 SER A N 1
ATOM 659 C CA . SER A 1 81 ? 9.048 2.235 -0.802 1.00 94.94 81 SER A CA 1
ATOM 660 C C . SER A 1 81 ? 8.076 2.460 -1.970 1.00 94.94 81 SER A C 1
ATOM 662 O O . SER A 1 81 ? 8.472 2.293 -3.124 1.00 94.94 81 SER A O 1
ATOM 664 N N . HIS A 1 82 ? 6.810 2.808 -1.693 1.00 94.38 82 HIS A N 1
ATOM 665 C CA . HIS A 1 82 ? 5.757 3.016 -2.695 1.00 94.38 82 HIS A CA 1
ATOM 666 C C . HIS A 1 82 ? 5.614 1.838 -3.679 1.00 94.38 82 HIS A C 1
ATOM 668 O O . HIS A 1 82 ? 5.352 2.002 -4.876 1.00 94.38 82 HIS A O 1
ATOM 674 N N . ASN A 1 83 ? 5.796 0.608 -3.192 1.00 93.56 83 ASN A N 1
ATOM 675 C CA . ASN A 1 83 ? 5.606 -0.572 -4.015 1.00 93.56 83 ASN A CA 1
ATOM 676 C C . ASN A 1 83 ? 4.111 -0.841 -4.243 1.00 93.56 83 ASN A C 1
ATOM 678 O O . ASN A 1 83 ? 3.385 -1.185 -3.314 1.00 93.56 83 ASN A O 1
ATOM 682 N N . LYS A 1 84 ? 3.668 -0.793 -5.505 1.00 90.56 84 LYS A N 1
ATOM 683 C CA . LYS A 1 84 ? 2.250 -0.947 -5.881 1.00 90.56 84 LYS A CA 1
ATOM 684 C C . LYS A 1 84 ? 1.519 -2.152 -5.277 1.00 90.56 84 LYS A C 1
ATOM 686 O O . LYS A 1 84 ? 0.327 -2.059 -5.028 1.00 90.56 84 LYS A O 1
ATOM 691 N N . PHE A 1 85 ? 2.204 -3.272 -5.056 1.00 91.44 85 PHE A N 1
ATOM 692 C CA . PHE A 1 85 ? 1.579 -4.480 -4.517 1.00 91.44 85 PHE A CA 1
ATOM 693 C C . PHE A 1 85 ? 1.877 -4.636 -3.029 1.00 91.44 85 PHE A C 1
ATOM 695 O O . PHE A 1 85 ? 0.971 -4.798 -2.212 1.00 91.44 85 PHE A O 1
ATOM 702 N N . TYR A 1 86 ? 3.156 -4.566 -2.662 1.00 95.94 86 TYR A N 1
ATOM 703 C CA . TYR A 1 86 ? 3.577 -4.874 -1.303 1.00 95.94 86 TYR A CA 1
ATOM 704 C C . TYR A 1 86 ? 3.262 -3.764 -0.301 1.00 95.94 86 TYR A C 1
ATOM 706 O O . TYR A 1 86 ? 3.105 -4.087 0.874 1.00 95.94 86 TYR A O 1
ATOM 714 N N . SER A 1 87 ? 3.090 -2.502 -0.715 1.00 96.56 87 SER A N 1
ATOM 715 C CA . SER A 1 87 ? 2.618 -1.444 0.191 1.00 96.56 87 SER A CA 1
ATOM 716 C C . SER A 1 87 ? 1.181 -1.718 0.651 1.00 96.56 87 SER A C 1
ATOM 718 O O . SER A 1 87 ? 0.908 -1.671 1.849 1.00 96.56 87 SER A O 1
ATOM 720 N N . ILE A 1 88 ? 0.287 -2.119 -0.266 1.00 95.62 88 ILE A N 1
ATOM 721 C CA . ILE A 1 88 ? -1.102 -2.494 0.059 1.00 95.62 88 ILE A CA 1
ATOM 722 C C . ILE A 1 88 ? -1.124 -3.714 0.987 1.00 95.62 88 ILE A C 1
ATOM 724 O O . ILE A 1 88 ? -1.794 -3.709 2.021 1.00 95.62 88 ILE A O 1
ATOM 728 N N . LEU A 1 89 ? -0.362 -4.761 0.646 1.00 96.69 89 LEU A N 1
ATOM 729 C CA . LEU A 1 89 ? -0.264 -5.963 1.479 1.00 96.69 89 LEU A CA 1
ATOM 730 C C . LEU A 1 89 ? 0.296 -5.647 2.868 1.00 96.69 89 LEU A C 1
ATOM 732 O O . LEU A 1 89 ? -0.198 -6.174 3.866 1.00 96.69 89 LEU A O 1
ATOM 736 N N . SER A 1 90 ? 1.300 -4.773 2.948 1.00 98.12 90 SER A N 1
ATOM 737 C CA . SER A 1 90 ? 1.938 -4.409 4.212 1.00 98.12 90 SER A CA 1
ATOM 738 C C . SER A 1 90 ? 1.010 -3.608 5.111 1.00 98.12 90 SER A C 1
ATOM 740 O O . SER A 1 90 ? 0.931 -3.908 6.301 1.00 98.12 90 SER A O 1
ATOM 742 N N . LEU A 1 91 ? 0.252 -2.662 4.549 1.00 98.19 91 LEU A N 1
ATOM 743 C CA . LEU A 1 91 ? -0.765 -1.915 5.288 1.00 98.19 91 LEU A CA 1
ATOM 744 C C . LEU A 1 91 ? -1.833 -2.849 5.864 1.00 98.19 91 LEU A C 1
ATOM 746 O O . LEU A 1 91 ? -2.083 -2.813 7.067 1.00 98.19 91 LEU A O 1
ATOM 750 N N . ASN A 1 92 ? -2.393 -3.738 5.036 1.00 96.31 92 ASN A N 1
ATOM 751 C CA . ASN A 1 92 ? -3.365 -4.734 5.500 1.00 96.31 92 ASN A CA 1
ATOM 752 C C . ASN A 1 92 ? -2.773 -5.590 6.631 1.00 96.31 92 ASN A C 1
ATOM 754 O O . ASN A 1 92 ? -3.377 -5.729 7.687 1.00 96.31 92 ASN A O 1
ATOM 758 N N . THR A 1 93 ? -1.536 -6.069 6.461 1.00 97.94 93 THR A N 1
ATOM 759 C CA . THR A 1 93 ? -0.848 -6.884 7.475 1.00 97.94 93 THR A CA 1
ATOM 760 C C . THR A 1 93 ? -0.689 -6.137 8.806 1.00 97.94 93 THR A C 1
ATOM 762 O O . THR A 1 93 ? -0.887 -6.737 9.865 1.00 97.94 93 THR A O 1
ATOM 765 N N . ILE A 1 94 ? -0.353 -4.839 8.773 1.00 98.50 94 ILE A N 1
ATOM 766 C CA . ILE A 1 94 ? -0.246 -3.988 9.970 1.00 98.50 94 ILE A CA 1
ATOM 767 C C . ILE A 1 94 ? -1.592 -3.881 10.692 1.00 98.50 94 ILE A C 1
ATOM 769 O O . ILE A 1 94 ? -1.620 -4.017 11.919 1.00 98.50 94 ILE A O 1
ATOM 773 N N . ILE A 1 95 ? -2.679 -3.654 9.951 1.00 96.88 95 ILE A N 1
ATOM 774 C CA . ILE A 1 95 ? -4.029 -3.471 10.500 1.00 96.88 95 ILE A CA 1
ATOM 775 C C . ILE A 1 95 ? -4.563 -4.788 11.071 1.00 96.88 95 ILE A C 1
ATOM 777 O O . ILE A 1 95 ? -4.931 -4.838 12.246 1.00 96.88 95 ILE A O 1
ATOM 781 N N . ASP A 1 96 ? -4.535 -5.864 10.283 1.00 95.50 96 ASP A N 1
ATOM 782 C CA . ASP A 1 96 ? -5.109 -7.167 10.641 1.00 95.50 96 ASP A CA 1
ATOM 783 C C . ASP A 1 96 ? -4.443 -7.760 11.892 1.00 95.50 96 ASP A C 1
ATOM 785 O O . ASP A 1 96 ? -5.089 -8.396 12.724 1.00 95.50 96 ASP A O 1
ATOM 789 N N . ASN A 1 97 ? -3.144 -7.496 12.074 1.00 96.75 97 ASN A N 1
ATOM 790 C CA . ASN A 1 97 ? -2.377 -7.973 13.226 1.00 96.75 97 ASN A CA 1
ATOM 791 C C . ASN A 1 97 ? -2.258 -6.940 14.363 1.00 96.75 97 ASN A C 1
ATOM 793 O O . ASN A 1 97 ? -1.548 -7.197 15.343 1.00 96.75 97 ASN A O 1
ATOM 797 N N . ASN A 1 98 ? -2.931 -5.787 14.250 1.00 95.69 98 ASN A N 1
ATOM 798 C CA . ASN A 1 98 ? -2.866 -4.660 15.188 1.00 95.69 98 ASN A CA 1
ATOM 799 C C . ASN A 1 98 ? -1.412 -4.302 15.582 1.00 95.69 98 ASN A C 1
ATOM 801 O O . ASN A 1 98 ? -1.073 -4.203 16.767 1.00 95.69 98 ASN A O 1
ATOM 805 N N . LEU A 1 99 ? -0.515 -4.183 14.592 1.00 97.56 99 LEU A N 1
ATOM 806 C CA . LEU A 1 99 ? 0.920 -3.953 14.829 1.00 97.56 99 LEU A CA 1
ATOM 807 C C . LEU A 1 99 ? 1.226 -2.506 15.229 1.00 97.56 99 LEU A C 1
ATOM 809 O O . LEU A 1 99 ? 2.169 -2.257 15.988 1.00 97.56 99 LEU A O 1
ATOM 813 N N . GLU A 1 100 ? 0.438 -1.555 14.737 1.00 97.19 100 GLU A N 1
ATOM 814 C CA . GLU A 1 100 ? 0.519 -0.143 15.101 1.00 97.19 100 GLU A CA 1
ATOM 815 C C . GLU A 1 100 ? -0.666 0.232 15.996 1.00 97.19 100 GLU A C 1
ATOM 817 O O . GLU A 1 100 ? -1.812 -0.065 15.674 1.00 97.19 100 GLU A O 1
ATOM 822 N N . LYS A 1 101 ? -0.367 0.848 17.145 1.00 95.50 101 LYS A N 1
ATOM 823 C CA . LYS A 1 101 ? -1.377 1.278 18.126 1.00 95.50 101 LYS A CA 1
ATOM 824 C C . LYS A 1 101 ? -1.741 2.748 17.966 1.00 95.50 101 LYS A C 1
ATOM 826 O O . LYS A 1 101 ? -2.764 3.179 18.484 1.00 95.50 101 LYS A O 1
ATOM 831 N N . ASN A 1 102 ? -0.877 3.525 17.316 1.00 97.44 102 ASN A N 1
ATOM 832 C CA . ASN A 1 102 ? -1.156 4.919 17.033 1.00 97.44 102 ASN A CA 1
ATOM 833 C C . ASN A 1 102 ? -2.064 5.018 15.799 1.00 97.44 102 ASN A C 1
ATOM 835 O O . ASN A 1 102 ? -1.622 4.774 14.679 1.00 97.44 102 ASN A O 1
ATOM 839 N N . ASN A 1 103 ? -3.323 5.395 16.012 1.00 97.25 103 ASN A N 1
ATOM 840 C CA . ASN A 1 103 ? -4.311 5.512 14.940 1.00 97.25 103 ASN A CA 1
ATOM 841 C C . ASN A 1 103 ? -3.908 6.539 13.873 1.00 97.25 103 ASN A C 1
ATOM 843 O O . ASN A 1 103 ? -4.049 6.259 12.686 1.00 97.25 103 ASN A O 1
ATOM 847 N N . GLU A 1 104 ? -3.333 7.677 14.270 1.00 97.69 104 GLU A N 1
ATOM 848 C CA . GLU A 1 104 ? -2.875 8.706 13.324 1.00 97.69 104 GLU A CA 1
ATOM 849 C C . GLU A 1 104 ? -1.729 8.202 12.449 1.00 97.69 104 GLU A C 1
ATOM 851 O O . GLU A 1 104 ? -1.604 8.558 11.282 1.00 97.69 104 GLU A O 1
ATOM 856 N N . GLU A 1 105 ? -0.899 7.320 12.994 1.00 97.81 105 GLU A N 1
ATOM 857 C CA . GLU A 1 105 ? 0.165 6.691 12.228 1.00 97.81 105 GLU A CA 1
ATOM 858 C C . GLU A 1 105 ? -0.391 5.706 11.194 1.00 97.81 105 GLU A C 1
ATOM 860 O O . GLU A 1 105 ? 0.091 5.668 10.066 1.00 97.81 105 GLU A O 1
ATOM 865 N N . VAL A 1 106 ? -1.438 4.948 11.533 1.00 98.12 106 VAL A N 1
ATOM 866 C CA . VAL A 1 106 ? -2.126 4.081 10.564 1.00 98.12 106 VAL A CA 1
ATOM 867 C C . VAL A 1 106 ? -2.775 4.910 9.453 1.00 98.12 106 VAL A C 1
ATOM 869 O O . VAL A 1 106 ? -2.673 4.538 8.285 1.00 98.12 106 VAL A O 1
ATOM 872 N N . LEU A 1 107 ? -3.384 6.052 9.783 1.00 98.12 107 LEU A N 1
ATOM 873 C CA . LEU A 1 107 ? -3.984 6.951 8.792 1.00 98.12 107 LEU A CA 1
ATOM 874 C C . LEU A 1 107 ? -2.946 7.534 7.823 1.00 98.12 107 LEU A C 1
ATOM 876 O O . LEU A 1 107 ? -3.194 7.547 6.619 1.00 98.12 107 LEU A O 1
ATOM 880 N N . LYS A 1 108 ? -1.748 7.894 8.300 1.00 97.94 108 LYS A N 1
ATOM 881 C CA . LYS A 1 108 ? -0.633 8.281 7.414 1.00 97.94 108 LYS A CA 1
ATOM 882 C C . LYS A 1 108 ? -0.218 7.152 6.474 1.00 97.94 108 LYS A C 1
ATOM 884 O O . LYS A 1 108 ? 0.073 7.392 5.305 1.00 97.94 108 LYS A O 1
ATOM 889 N N . LEU A 1 109 ? -0.196 5.907 6.957 1.00 98.12 109 LEU A N 1
ATOM 890 C CA . LEU A 1 109 ? 0.104 4.763 6.095 1.00 98.12 109 LEU A CA 1
ATOM 891 C C . LEU A 1 109 ? -0.978 4.572 5.021 1.00 98.12 109 LEU A C 1
ATOM 893 O O . LEU A 1 109 ? -0.631 4.267 3.882 1.00 98.12 109 LEU A O 1
ATOM 897 N N . PHE A 1 110 ? -2.257 4.795 5.342 1.00 97.62 110 PHE A N 1
ATOM 898 C CA . PHE A 1 110 ? -3.324 4.826 4.336 1.00 97.62 110 PHE A CA 1
ATOM 899 C C . PHE A 1 110 ? -3.052 5.878 3.256 1.00 97.62 110 PHE A C 1
ATOM 901 O O . PHE A 1 110 ? -3.083 5.534 2.079 1.00 97.62 110 PHE A O 1
ATOM 908 N N . GLU A 1 111 ? -2.711 7.114 3.630 1.00 96.44 111 GLU A N 1
ATOM 909 C CA . GLU A 1 111 ? -2.409 8.191 2.671 1.00 96.44 111 GLU A CA 1
ATOM 910 C C . GLU A 1 111 ? -1.251 7.829 1.725 1.00 96.44 111 GLU A C 1
ATOM 912 O O . GLU A 1 111 ? -1.319 8.076 0.519 1.00 96.44 111 GLU A O 1
ATOM 917 N N . ILE A 1 112 ? -0.190 7.198 2.238 1.00 96.88 112 ILE A N 1
ATOM 918 C CA . ILE A 1 112 ? 0.939 6.743 1.411 1.00 96.88 112 ILE A CA 1
ATOM 919 C C . ILE A 1 112 ? 0.481 5.689 0.392 1.00 96.88 112 ILE A C 1
ATOM 921 O O . ILE A 1 112 ? 0.868 5.734 -0.782 1.00 96.88 112 ILE A O 1
ATOM 925 N N . VAL A 1 113 ? -0.344 4.731 0.824 1.00 96.69 113 VAL A N 1
ATOM 926 C CA . VAL A 1 113 ? -0.821 3.634 -0.028 1.00 96.69 113 VAL A CA 1
ATOM 927 C C . VAL A 1 113 ? -1.841 4.121 -1.064 1.00 96.69 113 VAL A C 1
ATOM 929 O O . VAL A 1 113 ? -1.739 3.717 -2.224 1.00 96.69 113 VAL A O 1
ATOM 932 N N . GLU A 1 114 ? -2.750 5.027 -0.698 1.00 94.69 114 GLU A N 1
ATOM 933 C CA . GLU A 1 114 ? -3.702 5.682 -1.616 1.00 94.69 114 GLU A CA 1
ATOM 934 C C . GLU A 1 114 ? -2.964 6.377 -2.769 1.00 94.69 114 GLU A C 1
ATOM 936 O O . GLU A 1 114 ? -3.273 6.145 -3.935 1.00 94.69 114 GLU A O 1
ATOM 941 N N . ASN A 1 115 ? -1.900 7.126 -2.459 1.00 92.50 115 ASN A N 1
ATOM 942 C CA . ASN A 1 115 ? -1.078 7.819 -3.459 1.00 92.50 115 ASN A CA 1
ATOM 943 C C . ASN A 1 115 ? -0.221 6.882 -4.333 1.00 92.50 115 ASN A C 1
ATOM 945 O O . ASN A 1 115 ? 0.336 7.302 -5.349 1.00 92.50 115 ASN A O 1
ATOM 949 N N . THR A 1 116 ? -0.083 5.614 -3.940 1.00 90.00 116 THR A N 1
ATOM 950 C CA . THR A 1 116 ? 0.696 4.609 -4.677 1.00 90.00 116 THR A CA 1
ATOM 951 C C . THR A 1 116 ? -0.166 3.854 -5.701 1.00 90.00 116 THR A C 1
ATOM 953 O O . THR A 1 116 ? 0.345 3.402 -6.734 1.00 90.00 116 THR A O 1
ATOM 956 N N . SER A 1 117 ? -1.470 3.715 -5.441 1.00 83.06 117 SER A N 1
ATOM 957 C CA . SER A 1 117 ? -2.414 3.063 -6.352 1.00 83.06 117 SER A CA 1
ATOM 958 C C . SER A 1 117 ? -2.715 3.943 -7.568 1.00 83.06 117 SER A C 1
ATOM 960 O O . SER A 1 117 ? -2.929 5.145 -7.448 1.00 83.06 117 SER A O 1
ATOM 962 N N . LYS A 1 118 ? -2.753 3.340 -8.761 1.00 82.81 118 LYS A N 1
ATOM 963 C CA . LYS A 1 118 ? -3.126 4.033 -10.012 1.00 82.81 118 LYS A CA 1
ATOM 964 C C . LYS A 1 118 ? -4.468 3.581 -10.578 1.00 82.81 118 LYS A C 1
A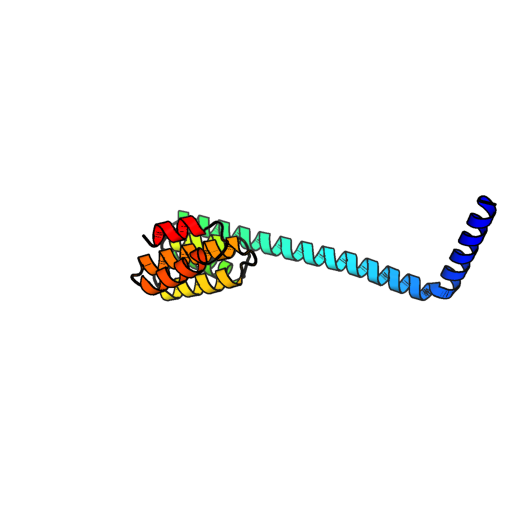TOM 966 O O . LYS A 1 118 ? -4.996 4.225 -11.477 1.00 82.81 118 LYS A O 1
ATOM 971 N N . GLU A 1 119 ? -4.990 2.460 -10.094 1.00 91.62 119 GLU A N 1
ATOM 972 C CA . GLU A 1 119 ? -6.227 1.872 -10.595 1.00 91.62 119 GLU A CA 1
ATOM 973 C C . GLU A 1 119 ? -7.392 2.320 -9.716 1.00 91.62 119 GLU A C 1
ATOM 975 O O . GLU A 1 119 ? -7.335 2.181 -8.492 1.00 91.62 119 GLU A O 1
ATOM 980 N N . LYS A 1 120 ? -8.449 2.833 -10.355 1.00 93.00 120 LYS A N 1
ATOM 981 C CA . LYS A 1 120 ? -9.656 3.352 -9.699 1.00 93.00 120 LYS A CA 1
ATOM 982 C C . LYS A 1 120 ? -10.197 2.380 -8.649 1.00 93.00 120 LYS A C 1
ATOM 984 O O . LYS A 1 120 ? -10.284 2.732 -7.478 1.00 93.00 120 LYS A O 1
ATOM 989 N N . GLU A 1 121 ? -10.447 1.133 -9.046 1.00 94.88 121 GLU A N 1
ATOM 990 C CA . GLU A 1 121 ? -11.040 0.130 -8.154 1.00 94.88 121 GLU A CA 1
ATOM 991 C C . GLU A 1 121 ? -10.107 -0.298 -7.019 1.00 94.88 121 GLU A C 1
ATOM 993 O O . GLU A 1 121 ? -10.566 -0.572 -5.912 1.00 94.88 121 GLU A O 1
ATOM 998 N N . GLN A 1 122 ? -8.791 -0.319 -7.249 1.00 93.25 122 GLN A N 1
ATOM 999 C CA . GLN A 1 122 ? -7.836 -0.578 -6.169 1.00 93.25 122 GLN A CA 1
ATOM 1000 C C . GLN A 1 122 ? -7.826 0.578 -5.166 1.00 93.25 122 GLN A C 1
ATOM 1002 O O . GLN A 1 122 ? -7.782 0.341 -3.961 1.00 93.25 122 GLN A O 1
ATOM 1007 N N . ASN A 1 123 ? -7.890 1.822 -5.647 1.00 93.69 123 ASN A N 1
ATOM 1008 C CA . ASN A 1 123 ? -7.951 2.994 -4.779 1.00 93.69 123 ASN A CA 1
ATOM 1009 C C . ASN A 1 123 ? -9.264 3.049 -3.985 1.00 93.69 123 ASN A C 1
ATOM 1011 O O . ASN A 1 123 ? -9.236 3.264 -2.777 1.00 93.69 123 ASN A O 1
ATOM 1015 N N . ASN A 1 124 ? -10.400 2.762 -4.626 1.00 95.88 124 ASN A N 1
ATOM 1016 C CA . ASN A 1 124 ? -11.698 2.694 -3.953 1.00 95.88 124 ASN A CA 1
ATOM 1017 C C . ASN A 1 124 ? -11.736 1.583 -2.890 1.00 95.88 124 ASN A C 1
ATOM 1019 O O . ASN A 1 124 ? -12.279 1.806 -1.811 1.00 95.88 124 ASN A O 1
ATOM 1023 N N . LEU A 1 125 ? -11.072 0.441 -3.108 1.00 95.62 125 LEU A N 1
ATOM 1024 C CA . LEU A 1 125 ? -10.902 -0.578 -2.064 1.00 95.62 125 LEU A CA 1
ATOM 1025 C C . LEU A 1 125 ? -10.058 -0.077 -0.879 1.00 95.62 125 LEU A C 1
ATOM 1027 O O . LEU A 1 125 ? -10.370 -0.375 0.275 1.00 95.62 125 LEU A O 1
ATOM 1031 N N . ILE A 1 126 ? -8.978 0.669 -1.137 1.00 96.38 126 ILE A N 1
ATOM 1032 C CA . ILE A 1 126 ? -8.144 1.248 -0.071 1.00 96.38 126 ILE A CA 1
ATOM 1033 C C . ILE A 1 126 ? -8.964 2.261 0.741 1.00 96.38 126 ILE A C 1
ATOM 1035 O O . ILE A 1 126 ? -8.987 2.166 1.970 1.00 96.38 126 ILE A O 1
ATOM 1039 N N . LYS A 1 127 ? -9.699 3.154 0.065 1.00 96.75 127 LYS A N 1
ATOM 1040 C CA . LYS A 1 127 ? -10.630 4.108 0.684 1.00 96.75 127 LYS A CA 1
ATOM 1041 C C . LYS A 1 127 ? -11.696 3.408 1.528 1.00 96.75 127 LYS A C 1
ATOM 1043 O O . LYS A 1 127 ? -11.913 3.792 2.673 1.00 96.75 127 LYS A O 1
ATOM 1048 N N . LEU A 1 128 ? -12.304 2.338 1.010 1.00 97.31 128 LEU A N 1
ATOM 1049 C CA . LEU A 1 128 ? -13.297 1.536 1.731 1.00 97.31 128 LEU A CA 1
ATOM 1050 C C . LEU A 1 128 ? -12.724 1.006 3.054 1.00 97.31 128 LEU A C 1
ATOM 1052 O O . LEU A 1 128 ? -13.323 1.161 4.117 1.00 97.31 128 LEU A O 1
ATOM 1056 N N . LYS A 1 129 ? -11.515 0.433 3.013 1.00 96.81 129 LYS A N 1
ATOM 1057 C CA . LYS A 1 129 ? -10.823 -0.046 4.219 1.00 96.81 129 LYS A CA 1
ATOM 1058 C C . LYS A 1 129 ? -10.456 1.084 5.180 1.00 96.81 129 LYS A C 1
ATOM 1060 O O . LYS A 1 129 ? -10.537 0.886 6.391 1.00 96.81 129 LYS A O 1
ATOM 1065 N N . LYS A 1 130 ? -10.068 2.255 4.667 1.00 97.88 130 LYS A N 1
ATOM 1066 C CA . LYS A 1 130 ? -9.794 3.452 5.478 1.00 97.88 130 LYS A CA 1
ATOM 1067 C C . LYS A 1 130 ? -11.050 3.927 6.199 1.00 97.88 130 LYS A C 1
ATOM 1069 O O . LYS A 1 130 ? -10.983 4.210 7.390 1.00 97.88 130 LYS A O 1
ATOM 1074 N N . ALA A 1 131 ? -12.191 3.946 5.514 1.00 98.06 131 ALA A N 1
ATOM 1075 C CA . ALA A 1 131 ? -13.475 4.294 6.108 1.00 98.06 131 ALA A CA 1
ATOM 1076 C C . ALA A 1 131 ? -13.858 3.333 7.241 1.00 98.06 131 ALA A C 1
ATOM 1078 O O . ALA A 1 131 ? -14.163 3.774 8.348 1.00 98.06 131 ALA A O 1
ATOM 1079 N N . LEU A 1 132 ? -13.742 2.021 7.007 1.00 97.50 132 LEU A N 1
ATOM 1080 C CA . LEU A 1 132 ? -13.959 1.002 8.040 1.00 97.50 132 LEU A CA 1
ATOM 1081 C C . LEU A 1 132 ? -13.013 1.180 9.235 1.00 97.50 132 LEU A C 1
ATOM 1083 O O . LEU A 1 132 ? -13.422 1.036 10.388 1.00 97.50 132 LEU A O 1
ATOM 1087 N N . PHE A 1 133 ? -11.748 1.518 8.976 1.00 97.69 133 PHE A N 1
ATOM 1088 C CA . PHE A 1 133 ? -10.786 1.810 10.033 1.00 97.69 133 PHE A CA 1
ATOM 1089 C C . PHE A 1 133 ? -11.176 3.058 10.841 1.00 97.69 133 PHE A C 1
ATOM 1091 O O . PHE A 1 133 ? -11.139 3.000 12.068 1.00 97.69 133 PHE A O 1
ATOM 1098 N N . LEU A 1 134 ? -11.596 4.146 10.186 1.00 98.38 134 LEU A N 1
ATOM 1099 C CA . LEU A 1 134 ? -12.070 5.379 10.830 1.00 98.38 134 LEU A CA 1
ATOM 1100 C C . LEU A 1 134 ? -13.285 5.122 11.730 1.00 98.38 134 LEU A C 1
ATOM 1102 O O . LEU A 1 134 ? -13.287 5.533 12.891 1.00 98.38 134 LEU A O 1
ATOM 1106 N N . ILE A 1 135 ? -14.266 4.363 11.237 1.00 97.38 135 ILE A N 1
ATOM 1107 C CA . ILE A 1 135 ? -15.442 3.948 12.016 1.00 97.38 135 ILE A CA 1
ATOM 1108 C C . ILE A 1 135 ? -15.002 3.153 13.255 1.00 97.38 135 ILE A C 1
ATOM 1110 O O . ILE A 1 135 ? -15.416 3.463 14.373 1.00 97.38 135 ILE A O 1
ATOM 1114 N N . LYS A 1 136 ? -14.081 2.190 13.093 1.00 95.88 136 LYS A N 1
ATOM 1115 C CA . LYS A 1 136 ? -13.536 1.382 14.200 1.00 95.88 136 LYS A CA 1
ATOM 1116 C C . LYS A 1 136 ? -12.857 2.225 15.289 1.00 95.88 136 LYS A C 1
ATOM 1118 O O . LYS A 1 136 ? -12.853 1.811 16.447 1.00 95.88 136 LYS A O 1
ATOM 1123 N N . ILE A 1 137 ? -12.281 3.378 14.944 1.00 96.56 137 ILE A N 1
ATOM 1124 C CA . ILE A 1 137 ? -11.612 4.289 15.892 1.00 96.56 137 ILE A CA 1
ATOM 1125 C C . ILE A 1 137 ? -12.498 5.464 16.329 1.00 96.56 137 ILE A C 1
ATOM 1127 O O . ILE A 1 137 ? -11.979 6.476 16.798 1.00 96.56 137 ILE A O 1
ATOM 1131 N N . SER A 1 138 ? -13.822 5.331 16.188 1.00 97.25 138 SER A N 1
ATOM 1132 C CA . SER A 1 138 ? -14.820 6.328 16.602 1.00 97.25 138 SER A CA 1
ATOM 1133 C C . SER A 1 138 ? -14.751 7.661 15.839 1.00 97.25 138 SER A C 1
ATOM 1135 O O . SER A 1 138 ? -15.201 8.686 16.344 1.00 97.25 138 SER A O 1
ATOM 1137 N N . ARG A 1 139 ? -14.233 7.649 14.603 1.00 97.69 139 ARG A N 1
ATOM 1138 C CA . ARG A 1 139 ? -14.253 8.769 13.639 1.00 97.69 139 ARG A CA 1
ATOM 1139 C C . ARG A 1 139 ? -15.285 8.499 12.538 1.00 97.69 139 ARG A C 1
ATOM 1141 O O . ARG A 1 139 ? -14.977 8.503 11.350 1.00 97.69 139 ARG A O 1
ATOM 1148 N N . GLU A 1 140 ? -16.511 8.197 12.958 1.00 97.38 140 GLU A N 1
ATOM 1149 C CA . GLU A 1 140 ? -17.581 7.698 12.088 1.00 97.38 140 GLU A CA 1
ATOM 1150 C C . GLU A 1 140 ? -17.938 8.669 10.958 1.00 97.38 140 GLU A C 1
ATOM 1152 O O . GLU A 1 140 ? -18.001 8.252 9.805 1.00 97.38 140 GLU A O 1
ATOM 1157 N N . GLU A 1 141 ? -18.081 9.961 11.259 1.00 97.62 141 GLU A N 1
ATOM 1158 C CA . GLU A 1 141 ? -18.413 10.987 10.261 1.00 97.62 141 GLU A CA 1
ATOM 1159 C C . GLU A 1 141 ? -17.391 11.042 9.117 1.00 97.62 141 GLU A C 1
ATOM 1161 O O . GLU A 1 141 ? -17.754 11.102 7.945 1.00 97.62 141 GLU A O 1
ATOM 1166 N N . GLU A 1 142 ? -16.100 10.935 9.434 1.00 97.94 142 GLU A N 1
ATOM 1167 C CA . GLU A 1 142 ? -15.038 10.917 8.424 1.00 97.94 142 GLU A CA 1
ATOM 1168 C C . GLU A 1 142 ? -15.071 9.643 7.579 1.00 97.94 142 GLU A C 1
ATOM 1170 O O . GLU A 1 142 ? -14.873 9.695 6.365 1.00 97.94 142 GLU A O 1
ATOM 1175 N N . GLY A 1 143 ? -15.366 8.500 8.205 1.00 98.12 143 GLY A N 1
ATOM 1176 C CA . GLY A 1 143 ? -15.582 7.249 7.485 1.00 98.12 143 GLY A CA 1
ATOM 1177 C C . GLY A 1 143 ? -16.770 7.343 6.527 1.00 98.12 143 GLY A C 1
ATOM 1178 O O . GLY A 1 143 ? -16.640 6.989 5.356 1.00 98.12 143 GLY A O 1
ATOM 1179 N N . LYS A 1 144 ? -17.902 7.890 6.986 1.00 98.19 144 LYS A N 1
ATOM 1180 C CA . LYS A 1 144 ? -19.113 8.082 6.173 1.00 98.19 144 LYS A CA 1
ATOM 1181 C C . LYS A 1 144 ? -18.884 9.012 4.988 1.00 98.19 144 LYS A C 1
ATOM 1183 O O . LYS A 1 144 ? -19.423 8.750 3.916 1.00 98.19 144 LYS A O 1
ATOM 1188 N N . ILE A 1 145 ? -18.077 10.065 5.136 1.00 98.31 145 ILE A N 1
ATOM 1189 C CA . ILE A 1 145 ? -17.704 10.939 4.011 1.00 98.31 145 ILE A CA 1
ATOM 1190 C C . ILE A 1 145 ? -17.014 10.121 2.911 1.00 98.31 145 ILE A C 1
ATOM 1192 O O . ILE A 1 145 ? -17.436 10.174 1.758 1.00 98.31 145 ILE A O 1
ATOM 1196 N N . ILE A 1 146 ? -16.025 9.298 3.271 1.00 97.88 146 ILE A N 1
ATOM 1197 C CA . ILE A 1 146 ? -15.297 8.457 2.309 1.00 97.88 146 ILE A CA 1
ATOM 1198 C C . ILE A 1 146 ? -16.221 7.412 1.663 1.00 97.88 146 ILE A C 1
ATOM 1200 O O . ILE A 1 146 ? -16.127 7.173 0.460 1.00 97.88 146 ILE A O 1
ATOM 1204 N N . LEU A 1 147 ? -17.126 6.795 2.428 1.00 98.25 147 LEU A N 1
ATOM 1205 C CA . LEU A 1 147 ? -18.097 5.839 1.878 1.00 98.25 147 LEU A CA 1
ATOM 1206 C C . LEU A 1 147 ? -19.031 6.510 0.868 1.00 98.25 147 LEU A C 1
ATOM 1208 O O . LEU A 1 147 ? -19.231 5.976 -0.221 1.00 98.25 147 LEU A O 1
ATOM 1212 N N . ASN A 1 148 ? -19.540 7.703 1.182 1.00 97.75 148 ASN A N 1
ATOM 1213 C CA . ASN A 1 148 ? -20.381 8.467 0.264 1.00 97.75 148 ASN A CA 1
ATOM 1214 C C . ASN A 1 148 ? -19.645 8.822 -1.038 1.00 97.75 148 ASN A C 1
ATOM 1216 O O . ASN A 1 148 ? -20.255 8.749 -2.104 1.00 97.75 148 ASN A O 1
ATOM 1220 N N . GLU A 1 149 ? -18.344 9.141 -0.995 1.00 96.69 149 GLU A N 1
ATOM 1221 C CA . GLU A 1 149 ? -17.542 9.332 -2.217 1.00 96.69 149 GLU A CA 1
ATOM 1222 C C . GLU A 1 149 ? -17.553 8.084 -3.112 1.00 96.69 149 GLU A C 1
ATOM 1224 O O . GLU A 1 149 ? -17.699 8.211 -4.325 1.00 96.69 149 GLU A O 1
ATOM 1229 N N . ILE A 1 150 ? -17.429 6.886 -2.526 1.00 97.12 150 ILE A N 1
ATOM 1230 C CA . ILE A 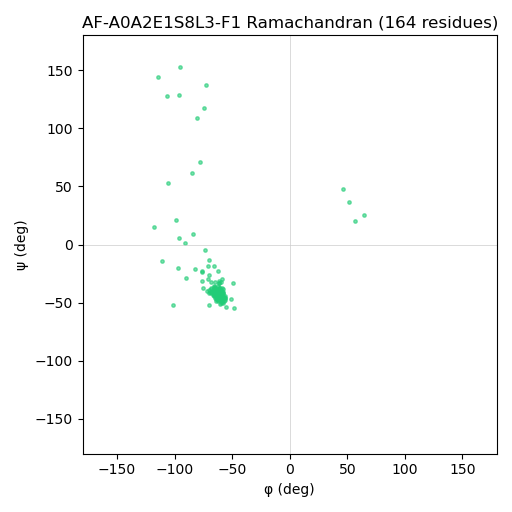1 150 ? -17.438 5.614 -3.268 1.00 97.12 150 ILE A CA 1
ATOM 1231 C C . ILE A 1 150 ? -18.831 5.327 -3.842 1.00 97.12 150 ILE A C 1
ATOM 1233 O O . ILE A 1 150 ? -18.933 4.878 -4.980 1.00 97.12 150 ILE A O 1
ATOM 1237 N N . VAL A 1 151 ? -19.898 5.599 -3.083 1.00 96.88 151 VAL A N 1
ATOM 1238 C CA . VAL A 1 151 ? -21.291 5.389 -3.525 1.00 96.88 151 VAL A CA 1
ATOM 1239 C C . VAL A 1 151 ? -21.671 6.307 -4.686 1.00 96.88 151 VAL A C 1
ATOM 1241 O O . VAL A 1 151 ? -22.423 5.915 -5.582 1.00 96.88 151 VAL A O 1
ATOM 1244 N N . SER A 1 152 ? -21.145 7.532 -4.660 1.00 95.19 152 SER A N 1
ATOM 1245 C CA . SER A 1 152 ? -21.342 8.542 -5.704 1.00 95.19 152 SER A CA 1
ATOM 1246 C C . SER A 1 152 ? -20.609 8.203 -7.005 1.00 95.19 152 SER A C 1
ATOM 1248 O O . SER A 1 152 ? -20.910 8.780 -8.050 1.00 95.19 152 SER A O 1
ATOM 1250 N N . ASP A 1 153 ? -19.628 7.306 -6.937 1.00 92.12 153 ASP A N 1
ATOM 1251 C CA . ASP A 1 153 ? -18.768 6.915 -8.043 1.00 92.12 153 ASP A CA 1
ATOM 1252 C C . ASP A 1 153 ? -19.298 5.647 -8.742 1.00 92.12 153 ASP A C 1
ATOM 1254 O O . ASP A 1 153 ? -19.955 4.794 -8.142 1.00 92.12 153 ASP A O 1
ATOM 1258 N N . ASP A 1 154 ? -18.988 5.494 -10.030 1.00 92.44 154 ASP A N 1
ATOM 1259 C CA . ASP A 1 154 ? -19.251 4.262 -10.788 1.00 92.44 154 ASP A CA 1
ATOM 1260 C C . ASP A 1 154 ? -18.191 3.205 -10.436 1.00 92.44 154 ASP A C 1
ATOM 1262 O O . ASP A 1 154 ? -17.229 2.984 -11.174 1.00 92.44 154 ASP A O 1
ATOM 1266 N N . SER A 1 155 ? -18.288 2.679 -9.217 1.00 94.44 155 SER A N 1
ATOM 1267 C CA . SER A 1 155 ? -17.303 1.817 -8.560 1.00 94.44 155 SER A CA 1
ATOM 1268 C C . SER A 1 155 ? -17.877 0.423 -8.335 1.00 94.44 155 SER A C 1
ATOM 1270 O O . SER A 1 155 ? -19.039 0.287 -7.942 1.00 94.44 155 SER A O 1
ATOM 1272 N N . ILE A 1 156 ? -17.053 -0.625 -8.459 1.00 97.00 156 ILE A N 1
ATOM 1273 C CA . ILE A 1 156 ? -17.493 -1.995 -8.122 1.00 97.00 156 ILE A CA 1
ATOM 1274 C C . ILE A 1 156 ? -17.782 -2.147 -6.621 1.00 97.00 156 ILE A C 1
ATOM 1276 O O . ILE A 1 156 ? -18.460 -3.081 -6.207 1.00 97.00 156 ILE A O 1
ATOM 1280 N N . TRP A 1 157 ? -17.261 -1.224 -5.808 1.00 97.50 157 TRP A N 1
ATOM 1281 C CA . TRP A 1 157 ? -17.421 -1.198 -4.355 1.00 97.50 157 TRP A CA 1
ATOM 1282 C C . TRP A 1 157 ? -18.634 -0.393 -3.889 1.00 97.50 157 TRP A C 1
ATOM 1284 O O . TRP A 1 157 ? -18.833 -0.263 -2.684 1.00 97.50 157 TRP A O 1
ATOM 1294 N N . LYS A 1 158 ? -19.422 0.166 -4.816 1.00 97.06 158 LYS A N 1
ATOM 1295 C CA . LYS A 1 158 ? -20.583 1.005 -4.504 1.00 97.06 158 LYS A CA 1
ATOM 1296 C C . LYS A 1 158 ? -21.576 0.297 -3.586 1.00 97.06 158 LYS A C 1
ATOM 1298 O O . LYS A 1 158 ? -21.882 0.830 -2.529 1.00 97.06 158 LYS A O 1
ATOM 1303 N N . GLU A 1 159 ? -22.022 -0.901 -3.963 1.00 96.81 159 GLU A N 1
ATOM 1304 C CA . GLU A 1 159 ? -23.016 -1.652 -3.182 1.00 96.81 159 GLU A CA 1
ATOM 1305 C C . GLU A 1 159 ? -22.496 -1.960 -1.774 1.00 96.81 159 GLU A C 1
ATOM 1307 O O . GLU A 1 159 ? -23.159 -1.667 -0.787 1.00 96.81 159 GLU A O 1
ATOM 1312 N N . THR A 1 160 ? -21.246 -2.422 -1.659 1.00 97.56 160 THR A N 1
ATOM 1313 C CA . THR A 1 160 ? -20.615 -2.661 -0.352 1.00 97.56 160 THR A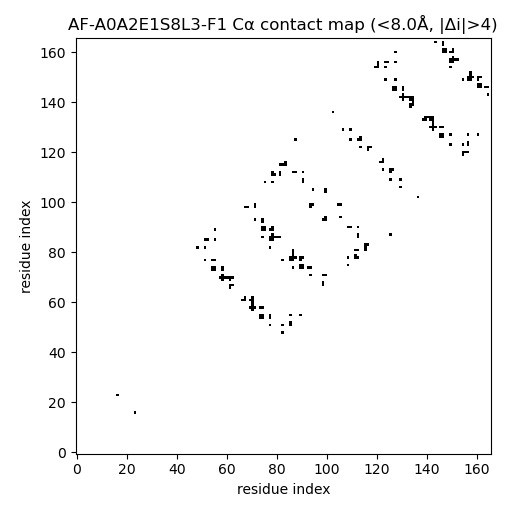 CA 1
ATOM 1314 C C . THR A 1 160 ? -20.518 -1.385 0.486 1.00 97.56 160 THR A C 1
ATOM 1316 O O . THR A 1 160 ? -20.719 -1.428 1.695 1.00 97.56 160 THR A O 1
ATOM 1319 N N . ALA A 1 161 ? -20.199 -0.241 -0.124 1.00 97.69 161 ALA A N 1
ATOM 1320 C CA . ALA A 1 161 ? -20.135 1.032 0.589 1.00 97.69 161 ALA A CA 1
ATOM 1321 C C . ALA A 1 161 ? -21.523 1.508 1.049 1.00 97.69 161 ALA A C 1
ATOM 1323 O O . ALA A 1 161 ? -21.633 2.039 2.152 1.00 97.69 161 ALA A O 1
ATOM 1324 N N . SER A 1 162 ? -22.565 1.290 0.240 1.00 96.69 162 SER A N 1
ATOM 1325 C CA . SER A 1 162 ? -23.958 1.567 0.602 1.00 96.69 162 SER A CA 1
ATOM 1326 C C . SER A 1 162 ? -24.423 0.703 1.771 1.00 96.69 162 SER A C 1
ATOM 1328 O O . SER A 1 162 ? -24.941 1.252 2.734 1.00 96.69 162 SER A O 1
ATOM 1330 N N . GLU A 1 163 ? -24.152 -0.604 1.747 1.00 96.88 163 GLU A N 1
ATOM 1331 C CA . GLU A 1 163 ? -24.495 -1.523 2.845 1.00 96.88 163 GLU A CA 1
ATOM 1332 C C . GLU A 1 163 ? -23.836 -1.134 4.180 1.00 96.88 163 GLU A C 1
ATOM 1334 O O . GLU A 1 163 ? -24.408 -1.362 5.238 1.00 96.88 163 GLU A O 1
ATOM 1339 N N . ILE A 1 164 ? -22.633 -0.548 4.156 1.00 96.25 164 ILE A N 1
ATOM 1340 C CA . ILE A 1 164 ? -21.942 -0.090 5.377 1.00 96.25 164 ILE A CA 1
ATOM 1341 C C . ILE A 1 164 ? -22.544 1.224 5.916 1.00 96.25 164 ILE A C 1
ATOM 1343 O O . ILE A 1 164 ? -22.359 1.541 7.091 1.00 96.25 164 ILE A O 1
ATOM 1347 N N . LEU A 1 165 ? -23.202 2.019 5.066 1.00 94.44 165 LEU A N 1
ATOM 1348 C CA . LEU A 1 165 ? -23.832 3.286 5.454 1.00 94.44 165 LEU A CA 1
ATOM 1349 C C . LEU A 1 165 ? -25.220 3.109 6.087 1.00 94.44 165 LEU A C 1
ATOM 1351 O O . LEU A 1 165 ? -25.671 4.040 6.760 1.00 94.44 165 LEU A O 1
ATOM 1355 N N . GLU A 1 166 ? -25.880 1.975 5.838 1.00 90.88 166 GLU A N 1
ATOM 1356 C CA . GLU A 1 166 ? -27.169 1.592 6.438 1.00 90.88 166 GLU A CA 1
ATOM 1357 C C . GLU A 1 166 ? -27.040 1.226 7.926 1.00 90.88 166 GLU A C 1
ATOM 1359 O O . GLU A 1 166 ? -27.918 1.675 8.702 1.00 90.88 166 GLU A O 1
#